Protein AF-A0A2H9RBN6-F1 (afdb_monomer_lite)

Sequence (74 aa):
MNSKVLFLVILGFALAGFLFSSSYADVVSPKKQISFGIDLEDISCKEGFMRVYLLEHETPSCIKISSVKKLVQK

Radius of gyration: 22.28 Å; chains: 1; bounding box: 37×66×36 Å

Structure (mmCIF, N/CA/C/O backbone):
data_AF-A0A2H9RBN6-F1
#
_entry.id   AF-A0A2H9RBN6-F1
#
loop_
_atom_site.group_PDB
_atom_site.id
_atom_site.type_symbol
_atom_site.label_atom_id
_atom_site.label_alt_id
_atom_site.label_comp_id
_atom_site.label_asym_id
_atom_site.label_entity_id
_atom_site.label_seq_id
_atom_site.pdbx_PDB_ins_code
_atom_site.Cartn_x
_atom_site.Cartn_y
_atom_site.Cartn_z
_atom_site.occupancy
_atom_site.B_iso_or_equiv
_atom_site.auth_seq_id
_atom_site.auth_comp_id
_atom_site.auth_asym_id
_atom_site.auth_atom_id
_atom_site.pdbx_PDB_model_num
ATOM 1 N N . MET A 1 1 ? -26.148 -42.430 21.469 1.00 57.41 1 MET A N 1
ATOM 2 C CA . MET A 1 1 ? -25.014 -41.833 20.729 1.00 57.41 1 MET A CA 1
ATOM 3 C C . MET A 1 1 ? -23.737 -42.200 21.475 1.00 57.41 1 MET A C 1
ATOM 5 O O . MET A 1 1 ? -23.660 -41.920 22.664 1.00 57.41 1 MET A O 1
ATOM 9 N N . ASN A 1 2 ? -22.806 -42.931 20.853 1.00 76.06 2 ASN A N 1
ATOM 10 C CA . ASN A 1 2 ? -21.641 -43.485 21.557 1.00 76.06 2 ASN A CA 1
ATOM 11 C C . ASN A 1 2 ? -20.689 -42.369 22.007 1.00 76.06 2 ASN A C 1
ATOM 13 O O . ASN A 1 2 ? -20.350 -41.499 21.210 1.00 76.06 2 ASN A O 1
ATOM 17 N N . SER A 1 3 ? -20.208 -42.434 23.253 1.00 76.31 3 SER A N 1
ATOM 18 C CA . SER A 1 3 ? -19.294 -41.436 23.844 1.00 76.31 3 SER A CA 1
ATOM 19 C C . SER A 1 3 ? -18.061 -41.151 22.963 1.00 76.31 3 SER A C 1
ATOM 21 O O . SER A 1 3 ? -17.657 -40.005 22.786 1.00 76.31 3 SER A O 1
ATOM 23 N N . LYS A 1 4 ? -17.544 -42.177 22.274 1.00 81.25 4 LYS A N 1
ATOM 24 C CA . LYS A 1 4 ? -16.429 -42.056 21.316 1.00 81.25 4 LYS A CA 1
ATOM 25 C C . LYS A 1 4 ? -16.757 -41.190 20.090 1.00 81.25 4 LYS A C 1
ATOM 27 O O . LYS A 1 4 ? -15.889 -40.489 19.585 1.00 81.25 4 LYS A O 1
ATOM 32 N N . VAL A 1 5 ? -18.006 -41.223 19.623 1.00 81.62 5 VAL A N 1
ATOM 33 C CA . VAL A 1 5 ? -18.471 -40.439 18.465 1.00 81.62 5 VAL A CA 1
ATOM 34 C C . VAL A 1 5 ? -18.633 -38.972 18.855 1.00 81.62 5 VAL A C 1
ATOM 36 O O . VAL A 1 5 ? -18.228 -38.095 18.102 1.00 81.62 5 VAL A O 1
ATOM 39 N N . LEU A 1 6 ? -19.140 -38.705 20.062 1.00 82.88 6 LEU A N 1
ATOM 40 C CA . LEU A 1 6 ? -19.249 -37.343 20.589 1.00 82.88 6 LEU A CA 1
ATOM 41 C C . LEU A 1 6 ? -17.868 -36.680 20.710 1.00 82.88 6 LEU A C 1
ATOM 43 O O . LEU A 1 6 ? -17.701 -35.525 20.327 1.00 82.88 6 LEU A O 1
ATOM 47 N N . PHE A 1 7 ? -16.866 -37.434 21.169 1.00 83.00 7 PHE A N 1
ATOM 48 C CA . PHE A 1 7 ? -15.498 -36.934 21.307 1.00 83.00 7 PHE A CA 1
ATOM 49 C C . PHE A 1 7 ? -14.859 -36.576 19.955 1.00 83.00 7 PHE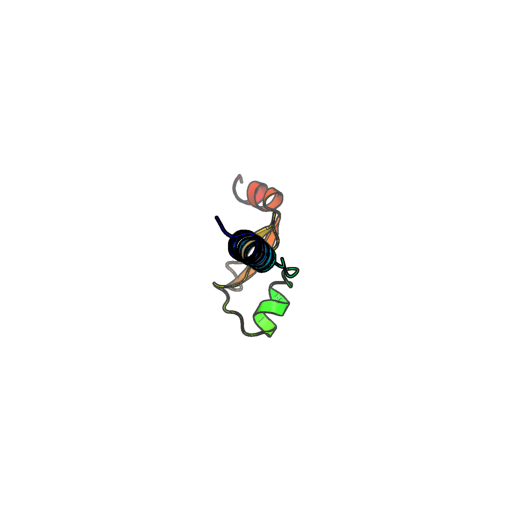 A C 1
ATOM 51 O O . PHE A 1 7 ? -14.219 -35.535 19.836 1.00 83.00 7 PHE A O 1
ATOM 58 N N . LEU A 1 8 ? -15.081 -37.395 18.919 1.00 82.94 8 LEU A N 1
ATOM 59 C CA . LEU A 1 8 ? -14.584 -37.123 17.563 1.00 82.94 8 LEU A CA 1
ATOM 60 C C . LEU A 1 8 ? -15.226 -35.878 16.940 1.00 82.94 8 LEU A C 1
ATOM 62 O O . LEU A 1 8 ? -14.536 -35.102 16.284 1.00 82.94 8 LEU A O 1
ATOM 66 N N . VAL A 1 9 ? -16.522 -35.658 17.176 1.00 84.69 9 VAL A N 1
ATOM 67 C CA . VAL A 1 9 ? -17.231 -34.469 16.677 1.00 84.69 9 VAL A CA 1
ATOM 68 C C . VAL A 1 9 ? -16.707 -33.196 17.350 1.00 84.69 9 VAL A C 1
ATOM 70 O O . VAL A 1 9 ? -16.434 -32.216 16.662 1.00 84.69 9 VAL A O 1
ATOM 73 N N . ILE A 1 10 ? -16.499 -33.216 18.671 1.00 83.44 10 ILE A N 1
ATOM 74 C CA . ILE A 1 10 ? -15.969 -32.060 19.416 1.00 83.44 10 ILE A CA 1
ATOM 75 C C . ILE A 1 10 ? -14.520 -31.760 19.005 1.00 83.44 10 ILE A C 1
ATOM 77 O O . ILE A 1 10 ? -14.173 -30.602 18.776 1.00 83.44 10 ILE A O 1
ATOM 81 N N . LEU A 1 11 ? -13.683 -32.793 18.856 1.00 81.81 11 LEU A N 1
ATOM 82 C CA . LEU A 1 11 ? -12.291 -32.635 18.429 1.00 81.81 11 LEU A CA 1
ATOM 83 C C . LEU A 1 11 ? -12.192 -32.077 16.999 1.00 81.81 11 LEU A C 1
ATOM 85 O O . LEU A 1 11 ? -11.371 -31.198 16.739 1.00 81.81 11 LEU A O 1
ATOM 89 N N . GLY A 1 12 ? -13.057 -32.539 16.090 1.00 80.44 12 GLY A N 1
ATOM 90 C CA . GLY A 1 12 ? -13.134 -32.018 14.724 1.00 80.44 12 GLY A CA 1
ATOM 91 C C . GLY A 1 12 ? -13.538 -30.542 14.674 1.00 80.44 12 GLY A C 1
ATOM 92 O O . GLY A 1 12 ? -12.937 -29.763 13.936 1.00 80.44 12 GLY A O 1
ATOM 93 N N . PHE A 1 13 ? -14.500 -30.132 15.506 1.00 77.69 13 PHE A N 1
ATOM 94 C CA . PHE A 1 13 ? -14.937 -28.735 15.584 1.00 77.69 13 PHE A CA 1
ATOM 95 C C . PHE A 1 13 ? -13.862 -27.815 16.187 1.00 77.69 13 PHE A C 1
ATOM 97 O O . PHE A 1 13 ? -13.683 -26.688 15.726 1.00 77.69 13 PHE A O 1
ATOM 104 N N . ALA A 1 14 ? -13.106 -28.303 17.175 1.00 77.44 14 ALA A N 1
ATOM 105 C CA . ALA A 1 14 ? -12.015 -27.551 17.790 1.00 77.44 14 ALA A CA 1
ATOM 106 C C . ALA A 1 14 ? -10.843 -27.313 16.819 1.00 77.44 14 ALA A C 1
ATOM 108 O O . ALA A 1 14 ? -10.295 -26.211 16.785 1.00 77.44 14 ALA A O 1
ATOM 109 N N . LEU A 1 15 ? -10.485 -28.305 15.992 1.00 72.25 15 LEU A N 1
ATOM 110 C CA . LEU A 1 15 ? -9.426 -28.146 14.986 1.00 72.25 15 LEU A CA 1
ATOM 111 C C . LEU A 1 15 ? -9.803 -27.151 13.880 1.00 72.25 15 LEU A C 1
ATOM 113 O O . LEU A 1 15 ? -8.947 -26.397 13.421 1.00 72.25 15 LEU A O 1
ATOM 117 N N . ALA A 1 16 ? -11.072 -27.120 13.468 1.00 72.62 16 ALA A N 1
ATOM 118 C CA . ALA A 1 16 ? -11.532 -26.199 12.431 1.00 72.62 16 ALA A CA 1
ATOM 119 C C . ALA A 1 16 ? -11.424 -24.725 12.868 1.00 72.62 16 ALA A C 1
ATOM 121 O O . ALA A 1 16 ? -11.090 -23.870 12.052 1.00 72.62 16 ALA A O 1
ATOM 122 N N . GLY A 1 17 ? -11.640 -24.424 14.155 1.00 65.44 17 GLY A N 1
ATOM 123 C CA . GLY A 1 17 ? -11.556 -23.058 14.687 1.00 65.44 17 GLY A CA 1
ATOM 124 C C . GLY A 1 17 ? -10.148 -22.449 14.668 1.00 65.44 17 GLY A C 1
ATOM 125 O O . GLY A 1 17 ? -10.011 -21.233 14.556 1.00 65.44 17 GLY A O 1
ATOM 126 N N . PHE A 1 18 ? -9.094 -23.269 14.720 1.00 66.06 18 PHE A N 1
ATOM 127 C CA . PHE A 1 18 ? -7.709 -22.780 14.747 1.00 66.06 18 PHE A CA 1
ATOM 128 C C . PHE A 1 18 ? -7.185 -22.311 13.380 1.00 66.06 18 PHE A C 1
ATOM 130 O O . PHE A 1 18 ? -6.274 -21.482 13.328 1.00 66.06 18 PHE A O 1
ATOM 137 N N . LEU A 1 19 ? -7.766 -22.787 12.273 1.00 64.38 19 LEU A N 1
ATOM 138 C CA . LEU A 1 19 ? -7.275 -22.498 10.918 1.00 64.38 19 LEU A CA 1
ATOM 139 C C . LEU A 1 19 ? -7.638 -21.096 10.403 1.00 64.38 19 LEU A C 1
ATOM 141 O O . LEU A 1 19 ? -7.096 -20.666 9.390 1.00 64.38 19 LEU A O 1
ATOM 145 N N . PHE A 1 20 ? -8.507 -20.359 11.099 1.00 62.03 20 PHE A N 1
ATOM 146 C CA . PHE A 1 20 ? -8.980 -19.037 10.665 1.00 62.03 20 PHE A CA 1
ATOM 147 C C . PHE A 1 20 ? -8.283 -17.861 11.359 1.00 62.03 20 PHE A C 1
ATOM 149 O O . PHE A 1 20 ? -8.775 -16.735 11.319 1.00 62.03 20 PHE A O 1
ATOM 156 N N . SER A 1 21 ? -7.124 -18.089 11.979 1.00 60.97 21 SER A N 1
ATOM 157 C CA . SER A 1 21 ? -6.306 -16.997 12.514 1.00 60.97 21 SER A CA 1
ATOM 158 C C . SER A 1 21 ? -5.723 -16.176 11.356 1.00 60.97 21 SER A C 1
ATOM 160 O O . SER A 1 21 ? -4.667 -16.513 10.821 1.00 60.97 21 SER A O 1
ATOM 162 N N . SER A 1 22 ? -6.404 -15.103 10.940 1.00 59.53 22 SER A N 1
ATOM 163 C CA . SER A 1 22 ? -5.864 -14.159 9.959 1.00 59.53 22 SER A CA 1
ATOM 164 C C . SER A 1 22 ? -4.638 -13.464 10.557 1.00 59.53 22 SER A C 1
ATOM 166 O O . SER A 1 22 ? -4.757 -12.574 11.403 1.00 59.53 22 SER A O 1
ATOM 168 N N . SER A 1 23 ? -3.443 -13.880 10.145 1.00 59.12 23 SER A N 1
ATOM 169 C CA . SER A 1 23 ? -2.217 -13.146 10.440 1.00 59.12 23 SER A CA 1
ATOM 170 C C . SER A 1 23 ? -2.210 -11.875 9.589 1.00 59.12 23 SER A C 1
ATOM 172 O O . SER A 1 23 ? -1.972 -11.928 8.384 1.00 59.12 23 SER A O 1
ATOM 174 N N . TYR A 1 24 ? -2.511 -10.728 10.199 1.00 58.22 24 TYR A N 1
ATOM 175 C CA . TYR A 1 24 ? -2.279 -9.431 9.569 1.00 58.22 24 TYR A CA 1
ATOM 176 C C . TYR A 1 24 ? -0.776 -9.156 9.614 1.00 58.22 24 TYR A C 1
ATOM 178 O O . TYR A 1 24 ? -0.253 -8.623 10.593 1.00 58.22 24 TYR A O 1
AT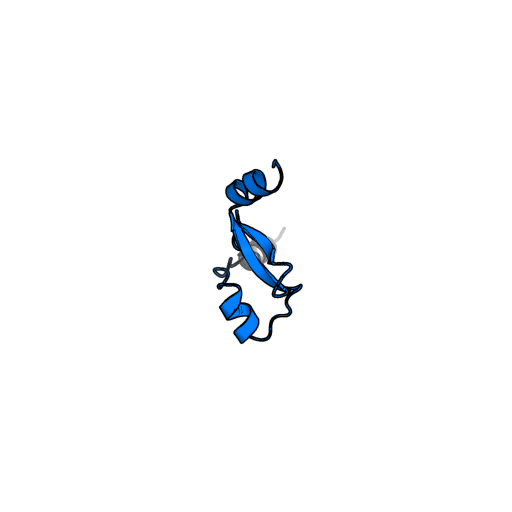OM 186 N N . ALA A 1 25 ? -0.064 -9.582 8.573 1.00 66.44 25 ALA A N 1
ATOM 187 C CA . ALA A 1 25 ? 1.317 -9.172 8.371 1.00 66.44 25 ALA A CA 1
ATOM 188 C C . ALA A 1 25 ? 1.361 -7.644 8.209 1.00 66.44 25 ALA A C 1
ATOM 190 O O . ALA A 1 25 ? 0.546 -7.063 7.489 1.00 66.44 25 ALA A O 1
ATOM 191 N N . ASP A 1 26 ? 2.295 -6.985 8.897 1.00 78.31 26 ASP A N 1
ATOM 192 C CA . ASP A 1 26 ? 2.404 -5.529 8.842 1.00 78.31 26 ASP A CA 1
ATOM 193 C C . ASP A 1 26 ? 2.755 -5.091 7.409 1.00 78.31 26 ASP A C 1
ATOM 195 O O . ASP A 1 26 ? 3.768 -5.516 6.844 1.00 78.31 26 ASP A O 1
ATOM 199 N N . VAL A 1 27 ? 1.902 -4.264 6.797 1.00 85.88 27 VAL A N 1
ATOM 200 C CA . VAL A 1 27 ? 2.066 -3.861 5.393 1.00 85.88 27 VAL A CA 1
ATOM 201 C C . VAL A 1 27 ? 3.342 -3.029 5.257 1.00 85.88 27 VAL A C 1
ATOM 203 O O . VAL A 1 27 ? 3.476 -1.948 5.839 1.00 85.88 27 VAL A O 1
ATOM 206 N N . VAL A 1 28 ? 4.302 -3.532 4.483 1.00 91.06 28 VAL A N 1
ATOM 207 C CA . VAL A 1 28 ? 5.570 -2.845 4.202 1.00 91.06 28 VAL A CA 1
ATOM 208 C C . VAL A 1 28 ? 5.350 -1.585 3.355 1.00 91.06 28 VAL A C 1
ATOM 210 O O . VAL A 1 28 ? 4.340 -1.441 2.673 1.00 91.06 28 VAL A O 1
ATOM 213 N N . SER A 1 29 ? 6.291 -0.637 3.381 1.00 90.25 29 SER A N 1
ATOM 214 C CA . SER A 1 29 ? 6.141 0.621 2.634 1.00 90.25 29 SER A CA 1
ATOM 215 C C . SER A 1 29 ? 6.049 0.396 1.111 1.00 90.25 29 SER A C 1
ATOM 217 O O . SER A 1 29 ? 6.690 -0.528 0.606 1.00 90.25 29 SER A O 1
ATOM 219 N N . PRO A 1 30 ? 5.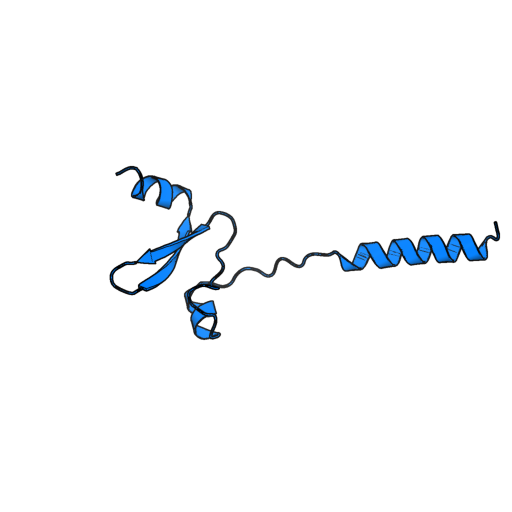339 1.260 0.352 1.00 92.00 30 PRO A N 1
ATOM 220 C CA . PRO A 1 30 ? 5.219 1.148 -1.110 1.00 92.00 30 PRO A CA 1
ATOM 221 C C . PRO A 1 30 ? 6.561 1.004 -1.825 1.00 92.00 30 PRO A C 1
ATOM 223 O O . PRO A 1 30 ? 6.740 0.119 -2.649 1.00 92.00 30 PRO A O 1
ATOM 226 N N . LYS A 1 31 ? 7.559 1.800 -1.422 1.00 91.25 31 LYS A N 1
ATOM 227 C CA . LYS A 1 31 ? 8.922 1.715 -1.962 1.00 91.25 31 LYS A CA 1
ATOM 228 C C . LYS A 1 31 ? 9.524 0.314 -1.808 1.00 91.25 31 LYS A C 1
ATOM 230 O O . LYS A 1 31 ? 10.222 -0.159 -2.698 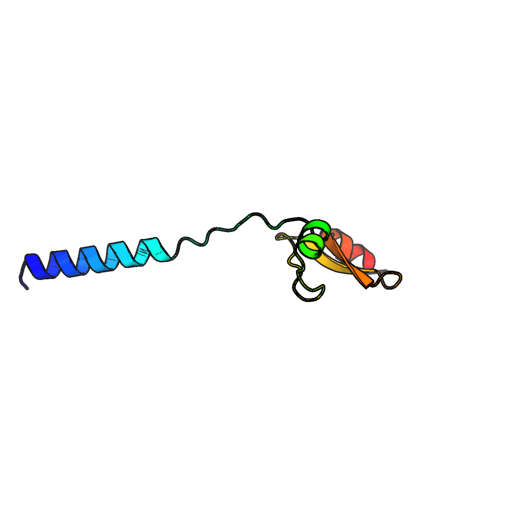1.00 91.25 31 LYS A O 1
ATOM 235 N N . LYS A 1 32 ? 9.256 -0.346 -0.678 1.00 92.50 32 LYS A N 1
ATOM 236 C CA . LYS A 1 32 ? 9.750 -1.695 -0.404 1.00 92.50 32 LYS A CA 1
ATOM 237 C C . LYS A 1 32 ? 8.964 -2.754 -1.183 1.00 92.50 32 LYS A C 1
ATOM 239 O O . LYS A 1 32 ? 9.568 -3.700 -1.670 1.00 92.50 32 LYS A O 1
ATOM 244 N N . GLN A 1 33 ? 7.657 -2.563 -1.363 1.00 93.69 33 GLN A N 1
ATOM 245 C CA . GLN A 1 33 ? 6.826 -3.421 -2.218 1.00 93.69 33 GLN A CA 1
ATOM 246 C C . GLN A 1 33 ? 7.311 -3.396 -3.674 1.00 93.69 33 GLN A C 1
ATOM 248 O O . GLN A 1 33 ? 7.548 -4.452 -4.251 1.00 93.69 33 GLN A O 1
ATOM 253 N N . ILE A 1 34 ? 7.595 -2.206 -4.211 1.00 92.88 34 ILE A N 1
ATOM 254 C CA . ILE A 1 34 ? 8.183 -2.041 -5.551 1.00 92.88 34 ILE A CA 1
ATOM 255 C C . ILE A 1 34 ? 9.537 -2.751 -5.635 1.00 92.88 34 ILE A C 1
ATOM 257 O O . ILE A 1 34 ? 9.808 -3.461 -6.596 1.00 92.88 34 ILE A O 1
ATOM 261 N N . SER A 1 35 ? 10.385 -2.625 -4.605 1.00 93.56 35 SER A N 1
ATOM 262 C CA . SER A 1 35 ? 11.674 -3.334 -4.581 1.00 93.56 35 SER A CA 1
ATOM 263 C C . SER A 1 35 ? 11.542 -4.860 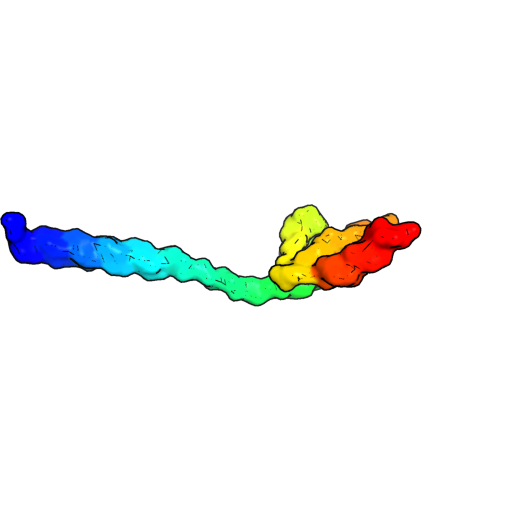-4.511 1.00 93.56 35 SER A C 1
ATOM 265 O O . SER A 1 35 ? 12.489 -5.562 -4.850 1.00 93.56 35 SER A O 1
ATOM 267 N N . PHE A 1 36 ? 10.384 -5.372 -4.086 1.00 94.44 36 PHE A N 1
ATOM 268 C CA . PHE A 1 36 ? 10.051 -6.795 -4.126 1.00 94.44 36 PHE A CA 1
ATOM 269 C C . PHE A 1 36 ? 9.415 -7.230 -5.454 1.00 94.44 36 PHE A C 1
ATOM 271 O O . PHE A 1 36 ? 9.079 -8.401 -5.595 1.00 94.44 36 PHE A O 1
ATOM 278 N N . GLY A 1 37 ? 9.273 -6.319 -6.421 1.00 94.25 37 GLY A N 1
ATOM 279 C CA . GLY A 1 37 ? 8.676 -6.607 -7.724 1.00 94.25 37 GLY A CA 1
ATOM 280 C C . GLY A 1 37 ? 7.149 -6.651 -7.712 1.00 94.25 37 GLY A C 1
ATOM 281 O O . GLY A 1 37 ? 6.569 -7.244 -8.610 1.00 94.25 37 GLY A O 1
ATOM 282 N N . ILE A 1 38 ? 6.497 -6.064 -6.701 1.00 92.94 38 ILE A N 1
ATOM 283 C CA . ILE A 1 38 ? 5.037 -5.911 -6.685 1.00 92.94 38 ILE A CA 1
ATOM 284 C C . ILE A 1 38 ? 4.649 -4.821 -7.685 1.00 92.94 38 ILE A C 1
ATOM 286 O O . ILE A 1 38 ? 5.202 -3.714 -7.639 1.00 92.94 38 ILE A O 1
ATOM 290 N N . ASP A 1 39 ? 3.682 -5.128 -8.545 1.00 92.69 39 ASP A N 1
ATOM 291 C CA . ASP A 1 39 ? 3.164 -4.196 -9.538 1.00 92.69 39 ASP A CA 1
ATOM 292 C C . ASP A 1 39 ? 2.516 -2.968 -8.890 1.00 92.69 39 ASP A C 1
ATOM 294 O O . ASP A 1 39 ? 1.948 -3.013 -7.795 1.00 92.69 39 ASP A O 1
ATOM 298 N N . LEU A 1 40 ? 2.583 -1.830 -9.588 1.00 91.06 40 LEU A N 1
ATOM 299 C CA . LEU A 1 40 ? 2.090 -0.546 -9.074 1.00 91.06 40 LEU A CA 1
ATOM 300 C C . LEU A 1 40 ? 0.582 -0.575 -8.762 1.00 91.06 40 LEU A C 1
ATOM 302 O O . LEU A 1 40 ? 0.109 0.191 -7.916 1.00 91.06 40 LEU A O 1
ATOM 306 N N . GLU A 1 41 ? -0.164 -1.449 -9.438 1.00 89.62 41 GLU A N 1
ATOM 307 C CA . GLU A 1 41 ? -1.603 -1.673 -9.259 1.00 89.62 41 GLU A CA 1
ATOM 308 C C . GLU A 1 41 ? -1.933 -2.581 -8.067 1.00 89.62 41 GLU A C 1
ATOM 310 O O . GLU A 1 41 ? -3.039 -2.487 -7.526 1.00 89.62 41 GLU A O 1
ATOM 315 N N . ASP A 1 42 ? -0.962 -3.358 -7.589 1.00 91.88 42 ASP A N 1
ATOM 316 C CA . ASP A 1 42 ? -1.110 -4.317 -6.488 1.00 91.88 42 ASP A CA 1
ATOM 317 C C . ASP A 1 42 ? -0.556 -3.794 -5.158 1.00 91.88 42 ASP A C 1
ATOM 319 O O . ASP A 1 42 ? -0.699 -4.428 -4.107 1.00 91.88 42 ASP A O 1
ATOM 323 N N . ILE A 1 43 ? 0.038 -2.595 -5.158 1.00 92.44 43 ILE A N 1
ATOM 324 C CA . ILE A 1 43 ? 0.544 -1.989 -3.926 1.00 92.44 43 ILE A CA 1
ATOM 325 C C . ILE A 1 43 ? -0.585 -1.795 -2.923 1.00 92.44 43 ILE A C 1
ATOM 327 O O . ILE A 1 43 ? -1.550 -1.061 -3.163 1.00 92.44 43 ILE A O 1
ATOM 331 N N . SER A 1 44 ? -0.391 -2.381 -1.749 1.00 93.38 44 SER A N 1
ATOM 332 C CA . SER A 1 44 ? -1.314 -2.286 -0.627 1.00 93.38 44 SER A CA 1
ATOM 333 C C . SER A 1 44 ? -0.871 -1.205 0.356 1.00 93.38 44 SER A C 1
ATOM 335 O O . SER A 1 44 ? 0.318 -1.050 0.646 1.00 93.38 44 SER A O 1
ATOM 337 N N . CYS A 1 45 ? -1.829 -0.459 0.902 1.00 92.38 45 CYS A N 1
ATOM 338 C CA . CYS A 1 45 ? -1.589 0.514 1.965 1.00 92.38 45 CYS A CA 1
ATOM 339 C C . CYS A 1 45 ? -2.056 -0.032 3.317 1.00 92.38 45 CYS A C 1
ATOM 341 O O . CYS A 1 45 ? -3.003 -0.812 3.387 1.00 92.38 45 CYS A O 1
ATOM 343 N N . LYS A 1 46 ? -1.407 0.414 4.400 1.00 91.75 46 LYS A N 1
ATOM 344 C CA . LYS A 1 46 ? -1.899 0.177 5.765 1.00 91.75 46 LYS A CA 1
ATOM 345 C C . LYS A 1 46 ? -3.314 0.736 5.924 1.00 91.75 46 LYS A C 1
ATOM 347 O O . LYS A 1 46 ? -3.679 1.718 5.275 1.00 91.75 46 LYS A O 1
ATOM 352 N N . GLU A 1 47 ? -4.072 0.154 6.845 1.00 89.88 47 GLU A N 1
ATOM 353 C CA . GLU A 1 47 ? -5.394 0.658 7.210 1.00 89.88 47 GLU A CA 1
ATOM 354 C C . GLU A 1 47 ? -5.343 2.158 7.568 1.00 89.88 47 GLU A C 1
ATOM 356 O O . GLU A 1 47 ? -4.411 2.636 8.220 1.00 89.88 47 GLU A O 1
ATOM 361 N N . GLY A 1 48 ? -6.323 2.930 7.087 1.00 91.50 48 GLY A N 1
ATOM 362 C CA . GLY A 1 48 ? -6.378 4.389 7.263 1.00 91.50 48 GLY A CA 1
ATOM 363 C C . GLY A 1 48 ? -5.544 5.205 6.261 1.00 91.50 48 GLY A C 1
ATOM 364 O O . GLY A 1 48 ? -5.585 6.444 6.291 1.00 91.50 48 GLY A O 1
ATOM 365 N N . PHE A 1 49 ? -4.825 4.543 5.352 1.00 93.62 49 PHE A N 1
ATOM 366 C CA . PHE A 1 49 ? -4.102 5.163 4.244 1.00 93.62 49 PHE A CA 1
ATOM 367 C C . PHE A 1 49 ? -4.730 4.779 2.902 1.00 93.62 49 PHE A C 1
ATOM 369 O O . PHE A 1 49 ? -5.285 3.698 2.738 1.00 93.62 49 PHE A O 1
ATOM 376 N N . MET A 1 50 ? -4.624 5.678 1.930 1.00 91.69 50 MET A N 1
ATOM 377 C CA . MET A 1 50 ? -5.118 5.507 0.569 1.00 91.69 50 MET A CA 1
ATOM 378 C C . MET A 1 50 ? -3.948 5.575 -0.409 1.00 91.69 50 MET A C 1
ATOM 380 O O . MET A 1 50 ? -3.066 6.427 -0.258 1.00 91.69 50 MET A O 1
ATOM 384 N N . ARG A 1 51 ? -3.954 4.679 -1.403 1.00 92.12 51 ARG A N 1
ATOM 385 C CA . ARG A 1 51 ? -3.007 4.703 -2.518 1.00 92.12 51 ARG A CA 1
ATOM 386 C C . ARG A 1 51 ? -3.352 5.865 -3.442 1.00 92.12 51 ARG A C 1
ATOM 388 O O . ARG A 1 51 ? -4.492 5.991 -3.877 1.00 92.12 51 ARG A O 1
ATOM 395 N N . VAL A 1 52 ? -2.367 6.700 -3.733 1.00 90.81 52 VAL A N 1
ATOM 396 C CA . VAL A 1 52 ? -2.475 7.815 -4.675 1.00 90.81 52 VAL A CA 1
ATOM 397 C C . VAL A 1 52 ? -1.309 7.778 -5.650 1.00 90.81 52 VAL A C 1
ATOM 399 O O . VAL A 1 52 ? -0.230 7.297 -5.302 1.00 90.81 52 VAL A O 1
ATOM 402 N N . TYR A 1 53 ? -1.516 8.323 -6.843 1.00 89.69 53 TYR A N 1
ATOM 403 C CA . TYR A 1 53 ? -0.482 8.463 -7.863 1.00 89.69 53 TYR A CA 1
ATOM 404 C C . TYR A 1 53 ? -0.156 9.943 -8.039 1.00 89.69 53 TYR A C 1
ATOM 406 O O . TYR A 1 53 ? -1.056 10.772 -8.184 1.00 89.69 53 TYR A O 1
ATOM 414 N N . LEU A 1 54 ? 1.133 10.277 -8.006 1.00 83.75 54 LEU A N 1
ATOM 415 C CA . LEU A 1 54 ? 1.604 11.582 -8.459 1.00 83.75 54 LEU A CA 1
ATOM 416 C C . LEU A 1 54 ? 1.627 11.577 -9.987 1.00 83.75 54 LEU A C 1
ATOM 418 O O . LEU A 1 54 ? 2.314 10.747 -10.578 1.00 83.75 54 LEU A O 1
ATOM 422 N N . LEU A 1 55 ? 0.909 12.512 -10.612 1.00 81.75 55 LEU A N 1
ATOM 423 C CA . LEU A 1 55 ? 0.795 12.599 -12.075 1.00 81.75 55 LEU A CA 1
ATOM 424 C C . LEU A 1 55 ? 2.152 12.792 -12.777 1.00 81.75 55 LEU A C 1
ATOM 426 O O . LEU A 1 55 ? 2.302 12.390 -13.920 1.00 81.75 55 LEU A O 1
ATOM 430 N N . GLU A 1 56 ? 3.141 13.381 -12.100 1.00 84.19 56 GLU A N 1
ATOM 431 C CA . GLU A 1 56 ? 4.464 13.670 -12.677 1.00 84.19 56 GLU A CA 1
ATOM 432 C C . GLU A 1 56 ? 5.385 12.445 -12.777 1.00 84.19 56 GLU A C 1
ATOM 434 O O . GLU A 1 56 ? 6.286 12.415 -13.614 1.00 84.19 56 GLU A O 1
ATOM 439 N N . HIS A 1 57 ? 5.204 11.448 -11.906 1.00 79.06 57 HIS A N 1
ATOM 440 C CA . HIS A 1 57 ? 6.169 10.352 -11.739 1.00 79.06 57 HIS A CA 1
ATOM 441 C C . HIS A 1 57 ? 5.529 8.960 -11.704 1.00 79.06 57 HIS A C 1
ATOM 443 O O . HIS A 1 57 ? 6.236 7.981 -11.464 1.00 79.06 57 HIS A O 1
ATOM 449 N N . GLU A 1 58 ? 4.201 8.879 -11.859 1.00 80.88 58 GLU A N 1
ATOM 450 C CA . GLU A 1 58 ? 3.381 7.653 -11.819 1.00 80.88 58 GLU A CA 1
ATOM 451 C C . GLU A 1 58 ? 3.669 6.734 -10.617 1.00 80.88 58 GLU A C 1
ATOM 453 O O . GLU A 1 58 ? 3.323 5.555 -10.600 1.00 80.88 58 GLU A O 1
ATOM 458 N N . THR A 1 59 ? 4.294 7.265 -9.563 1.00 85.62 59 THR A N 1
ATOM 459 C CA . THR A 1 59 ? 4.777 6.455 -8.450 1.00 85.62 59 THR A CA 1
ATOM 460 C C . THR A 1 59 ? 3.711 6.397 -7.356 1.00 85.62 59 THR A C 1
ATOM 462 O O . THR A 1 59 ? 3.338 7.441 -6.804 1.00 85.62 59 THR A O 1
ATOM 465 N N . PRO A 1 60 ? 3.214 5.202 -7.001 1.00 91.56 60 PRO A N 1
ATOM 466 C CA . PRO A 1 60 ? 2.203 5.045 -5.966 1.00 91.56 60 PRO A CA 1
ATOM 467 C C . PRO A 1 60 ? 2.744 5.413 -4.581 1.00 91.56 60 PRO A C 1
ATOM 469 O O . PRO A 1 60 ? 3.819 4.979 -4.157 1.00 91.56 60 PRO A O 1
ATOM 472 N N . SER A 1 61 ? 1.955 6.184 -3.840 1.00 91.06 61 SER A N 1
ATOM 473 C CA . SER A 1 61 ? 2.228 6.583 -2.459 1.00 91.06 61 SER A CA 1
ATOM 474 C C . SER A 1 61 ? 1.016 6.324 -1.567 1.00 91.06 61 SER A C 1
ATOM 476 O O . SER A 1 61 ? -0.122 6.446 -2.006 1.00 91.06 61 SER A O 1
ATOM 478 N N . CYS A 1 62 ? 1.250 5.990 -0.296 1.00 92.31 62 CYS A N 1
ATOM 479 C CA . CYS A 1 62 ? 0.186 5.825 0.696 1.00 92.31 62 CYS A CA 1
ATOM 480 C C . CYS A 1 62 ? 0.062 7.094 1.539 1.00 92.31 62 CYS A C 1
ATOM 482 O O . CYS A 1 62 ? 0.977 7.435 2.291 1.00 92.31 62 CYS A O 1
ATOM 484 N N . ILE A 1 63 ? -1.077 7.778 1.451 1.00 91.88 63 ILE A N 1
ATOM 485 C CA . ILE A 1 63 ? -1.349 9.017 2.192 1.00 91.88 63 ILE A CA 1
ATOM 486 C C . ILE A 1 63 ? -2.533 8.799 3.135 1.00 91.88 63 ILE A C 1
ATOM 488 O O . ILE A 1 63 ? -3.470 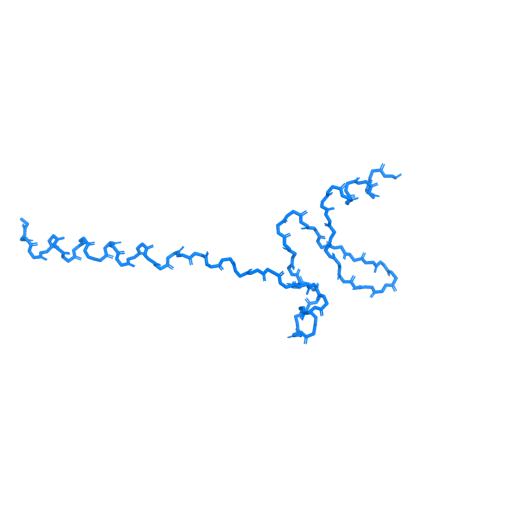8.074 2.813 1.00 91.88 63 ILE A O 1
ATOM 492 N N . LYS A 1 64 ? -2.517 9.435 4.314 1.00 94.19 64 LYS A N 1
ATOM 493 C CA . LYS A 1 64 ? -3.656 9.398 5.244 1.00 94.19 64 LYS A CA 1
ATOM 494 C C . LYS A 1 64 ? -4.926 9.892 4.557 1.00 94.19 64 LYS A C 1
ATOM 496 O O . LYS A 1 64 ? -4.923 10.966 3.954 1.00 94.19 64 LYS A O 1
ATOM 501 N N . ILE A 1 65 ? -6.031 9.179 4.754 1.00 92.69 65 ILE A N 1
ATOM 502 C CA . ILE A 1 65 ? -7.338 9.547 4.182 1.00 92.69 65 ILE A CA 1
ATOM 503 C C . ILE A 1 65 ? -7.736 10.987 4.563 1.00 92.69 65 ILE A C 1
ATOM 505 O O . ILE A 1 65 ? -8.283 11.723 3.745 1.00 92.69 65 ILE A O 1
ATOM 509 N N . SER A 1 66 ? -7.413 11.434 5.781 1.00 92.75 66 SER A N 1
ATOM 510 C CA . SER A 1 66 ? -7.678 12.809 6.230 1.00 92.75 66 SER A CA 1
ATOM 511 C C . SER A 1 66 ? -6.917 13.877 5.439 1.00 92.75 66 SER A C 1
ATOM 513 O O . SER A 1 66 ? -7.436 14.977 5.260 1.00 92.75 66 SER A O 1
ATOM 515 N N . SER A 1 67 ? -5.717 13.568 4.943 1.00 91.81 67 SER A N 1
ATOM 516 C CA . SER A 1 67 ? -4.957 14.462 4.065 1.00 91.81 67 SER A CA 1
ATOM 517 C C . SER A 1 67 ? -5.523 14.454 2.648 1.00 91.81 67 SER A C 1
ATOM 519 O O . SER A 1 67 ? -5.640 15.517 2.049 1.00 91.81 67 SER A O 1
ATOM 521 N N . VAL A 1 68 ? -5.951 13.293 2.139 1.00 88.25 68 VAL A N 1
ATOM 522 C CA . VAL A 1 68 ? -6.594 13.187 0.815 1.00 88.25 68 VAL A CA 1
ATOM 523 C C . VAL A 1 68 ? -7.869 14.028 0.756 1.00 88.25 68 VAL A C 1
ATOM 525 O O . VAL A 1 68 ? -8.058 14.782 -0.194 1.00 88.25 68 VAL A O 1
ATOM 528 N N . LYS A 1 69 ? -8.699 14.003 1.809 1.00 87.56 69 LYS A N 1
ATOM 529 C CA . LYS A 1 69 ? -9.902 14.853 1.895 1.00 87.56 69 LYS A CA 1
ATOM 530 C C . LYS A 1 69 ? -9.594 16.344 1.703 1.00 87.56 69 LYS A C 1
ATOM 532 O O . LYS A 1 69 ? -10.372 17.037 1.062 1.00 87.56 69 LYS A O 1
ATOM 537 N N . LYS A 1 70 ? -8.450 16.824 2.203 1.00 86.06 70 LYS A N 1
ATOM 538 C CA . LYS A 1 70 ? -8.017 18.223 2.032 1.00 86.06 70 LYS A CA 1
ATOM 539 C C . LYS A 1 70 ? -7.557 18.541 0.609 1.00 86.06 70 LYS A C 1
ATOM 541 O O . LYS A 1 70 ? -7.630 19.695 0.210 1.00 86.06 70 LYS A O 1
ATOM 546 N N . LEU A 1 71 ? -7.056 17.545 -0.123 1.00 77.69 71 LEU A N 1
ATOM 547 C CA . LEU A 1 71 ? -6.599 17.707 -1.506 1.00 77.69 71 LEU A CA 1
ATOM 548 C C . LEU A 1 71 ? -7.768 17.727 -2.498 1.00 77.69 71 LEU A C 1
ATOM 550 O O . LEU A 1 71 ? -7.694 18.442 -3.486 1.00 77.69 71 LEU A O 1
ATOM 554 N N . VAL A 1 72 ? -8.836 16.971 -2.226 1.00 78.81 72 VAL A N 1
ATOM 555 C CA . VAL A 1 72 ? -10.010 16.859 -3.116 1.00 78.81 72 VAL A CA 1
ATOM 556 C C . VAL A 1 72 ? -11.014 18.003 -2.926 1.00 78.81 72 VAL A C 1
ATOM 558 O O . VAL A 1 72 ? -11.740 18.338 -3.850 1.00 78.81 72 VAL A O 1
ATOM 561 N N . GLN A 1 73 ? -11.087 18.602 -1.735 1.00 74.19 73 GLN A N 1
ATOM 562 C CA . GLN A 1 73 ? -12.037 19.686 -1.430 1.00 74.19 73 GLN A CA 1
ATOM 563 C C . GLN A 1 73 ? -11.571 21.085 -1.869 1.00 74.19 73 GLN A C 1
ATOM 565 O O . GLN A 1 73 ? -12.184 22.075 -1.471 1.00 74.19 73 GLN A O 1
ATOM 570 N N . LYS A 1 74 ? -10.478 21.182 -2.626 1.00 52.19 74 LYS A N 1
ATOM 571 C CA . LYS A 1 74 ? -9.930 22.448 -3.113 1.00 52.19 74 LYS A CA 1
ATOM 572 C C . LYS A 1 74 ? -10.288 22.640 -4.579 1.00 52.19 74 LYS A C 1
ATOM 574 O O . LYS A 1 74 ? -10.597 23.796 -4.933 1.00 52.19 74 LYS A O 1
#

pLDDT: mean 83.11, std 11.02, range [52.19, 94.44]

Secondary structure (DSSP, 8-state):
--HHHHHHHHHHHHHHHHTT----PPPPPHHHHHHTT--TTTPPPPTTEEEEE-TTT--EEEEEHHHHHHHHT-

Foldseek 3Di:
DDPVVVVVVVVVVVVVVVVPPPPPDPQDFQVVCVVVVNDQVRRDDDPQWDWDADPVPRRTHTDGPVVVVVVVVD